Protein AF-A0A419SQT9-F1 (afdb_monomer_lite)

Organism: NCBI:txid66863

Secondary structure (DSSP, 8-state):
-----------HHHHHHHHHHHHHTT--HHHHHHHHHHHHHHHHHHHTT-PPPPHHHHHHHHHHHHHHHHHHHHHHH-TTS-HHHHHHHHHHHHHHHHHHHHHHHHHH-

Structure (mmCIF, N/CA/C/O backbone):
data_AF-A0A419SQT9-F1
#
_entry.id   AF-A0A419SQT9-F1
#
loop_
_atom_site.group_PDB
_atom_site.id
_atom_site.type_symbol
_atom_site.label_atom_id
_atom_site.label_alt_id
_atom_site.label_comp_id
_atom_site.label_asym_id
_atom_site.label_entity_id
_atom_site.label_seq_id
_atom_site.pdbx_PDB_ins_code
_atom_site.Cartn_x
_atom_site.Cartn_y
_atom_site.Cartn_z
_atom_site.occupancy
_atom_site.B_iso_or_equiv
_atom_site.auth_seq_id
_atom_site.auth_comp_id
_atom_site.auth_asym_id
_atom_site.auth_atom_id
_atom_site.pdbx_PDB_model_num
ATOM 1 N N . MET A 1 1 ? 36.590 -1.241 -0.063 1.00 46.09 1 MET A N 1
ATOM 2 C CA . MET A 1 1 ? 35.877 -1.770 -1.248 1.00 46.09 1 MET A CA 1
ATOM 3 C C . MET A 1 1 ? 35.649 -0.619 -2.219 1.00 46.09 1 MET A C 1
ATOM 5 O O . MET A 1 1 ? 35.186 0.423 -1.776 1.00 46.09 1 MET A O 1
ATOM 9 N N . ALA A 1 2 ? 36.029 -0.745 -3.492 1.00 51.97 2 ALA A N 1
ATOM 10 C CA . ALA A 1 2 ? 35.845 0.325 -4.475 1.00 51.97 2 ALA A CA 1
ATOM 11 C C . ALA A 1 2 ? 34.380 0.367 -4.946 1.00 51.97 2 ALA A C 1
ATOM 13 O O . ALA A 1 2 ? 33.885 -0.625 -5.485 1.00 51.97 2 ALA A O 1
ATOM 14 N N . LYS A 1 3 ? 33.681 1.495 -4.749 1.00 62.81 3 LYS A N 1
ATOM 15 C CA . LYS A 1 3 ? 32.345 1.708 -5.329 1.00 62.81 3 LYS A CA 1
ATOM 16 C C . LYS A 1 3 ? 32.487 1.781 -6.857 1.00 62.81 3 LYS A C 1
ATOM 18 O O . LYS A 1 3 ? 33.139 2.685 -7.375 1.00 62.81 3 LYS A O 1
ATOM 23 N N . LYS A 1 4 ? 31.901 0.823 -7.586 1.00 71.12 4 LYS A N 1
ATOM 24 C CA . LYS A 1 4 ? 31.803 0.885 -9.055 1.00 71.12 4 LYS A CA 1
ATOM 25 C C . LYS A 1 4 ? 30.828 2.001 -9.429 1.00 71.12 4 LYS A C 1
ATOM 27 O O . LYS A 1 4 ? 29.683 1.987 -8.988 1.00 71.12 4 LYS A O 1
ATOM 32 N N . ARG A 1 5 ? 31.271 2.956 -10.247 1.00 71.12 5 ARG A N 1
ATOM 33 C CA . ARG A 1 5 ? 30.415 4.033 -10.756 1.00 71.12 5 ARG A CA 1
ATOM 34 C C . ARG A 1 5 ? 29.479 3.456 -11.823 1.00 71.12 5 ARG A C 1
ATOM 36 O O . ARG A 1 5 ? 29.953 3.024 -12.870 1.00 71.12 5 ARG A O 1
ATOM 43 N N . LYS A 1 6 ? 28.176 3.417 -11.542 1.00 70.56 6 LYS A N 1
ATOM 44 C CA . LYS A 1 6 ? 27.125 3.054 -12.504 1.00 70.56 6 LYS A CA 1
ATOM 45 C C . LYS A 1 6 ? 26.413 4.333 -12.964 1.00 70.56 6 LYS A C 1
ATOM 47 O O . LYS A 1 6 ? 26.161 5.213 -12.144 1.00 70.56 6 LYS A O 1
ATOM 52 N N . THR A 1 7 ? 26.104 4.432 -14.254 1.00 76.81 7 THR A N 1
ATOM 53 C CA . THR A 1 7 ? 25.332 5.545 -14.832 1.00 76.81 7 THR A CA 1
ATOM 54 C C . THR A 1 7 ? 23.954 5.028 -15.220 1.00 76.81 7 THR A C 1
ATOM 56 O O . THR A 1 7 ? 23.862 4.010 -15.900 1.00 76.81 7 THR A O 1
ATOM 59 N N . TYR A 1 8 ? 22.902 5.732 -14.805 1.00 74.44 8 TYR A N 1
ATOM 60 C CA . TYR A 1 8 ? 21.514 5.392 -15.111 1.00 74.44 8 TYR A CA 1
ATOM 61 C C . TYR A 1 8 ? 20.856 6.536 -15.875 1.00 74.44 8 TYR A C 1
ATOM 63 O O . TYR A 1 8 ? 21.060 7.703 -15.541 1.00 74.44 8 TYR A O 1
ATOM 71 N N . TYR A 1 9 ? 20.054 6.194 -16.880 1.00 79.69 9 TYR A N 1
ATOM 72 C CA . TYR A 1 9 ? 19.210 7.149 -17.588 1.00 79.69 9 TYR A CA 1
ATOM 73 C C . TYR A 1 9 ? 17.822 7.113 -16.954 1.00 79.69 9 TYR A C 1
ATOM 75 O O . TYR A 1 9 ? 17.136 6.095 -17.010 1.00 79.69 9 TYR A O 1
ATOM 83 N N . LEU A 1 10 ? 17.438 8.212 -16.308 1.00 81.50 10 LEU A N 1
ATOM 84 C CA . LEU A 1 10 ? 16.154 8.366 -15.631 1.00 81.50 10 LEU A CA 1
ATOM 85 C C . LEU A 1 10 ? 15.404 9.550 -16.230 1.00 81.50 10 LEU A C 1
ATOM 87 O O . LEU A 1 10 ? 16.008 10.555 -16.602 1.00 81.50 10 LEU A O 1
ATOM 91 N N . GLU A 1 11 ? 14.079 9.446 -16.276 1.00 87.94 11 GLU A N 1
ATOM 92 C CA . GLU A 1 11 ? 13.232 10.585 -16.613 1.00 87.94 11 GLU A CA 1
ATOM 93 C C . GLU A 1 11 ? 13.369 11.696 -15.563 1.00 87.94 11 GLU A C 1
ATOM 95 O O . GLU A 1 11 ? 13.449 11.432 -14.359 1.00 87.94 11 GLU A O 1
ATOM 100 N N . GLU A 1 12 ? 13.311 12.951 -16.009 1.00 89.06 12 GLU A N 1
ATOM 101 C CA . GLU A 1 12 ? 13.431 14.133 -15.148 1.00 89.06 12 GLU A CA 1
ATOM 102 C C . GLU A 1 12 ? 12.413 14.122 -13.997 1.00 89.06 12 GLU A C 1
ATOM 104 O O . GLU A 1 12 ? 12.760 14.389 -12.847 1.00 89.06 12 GLU A O 1
ATOM 109 N N . LYS A 1 13 ? 11.174 13.689 -14.267 1.00 89.81 13 LYS A N 1
ATOM 110 C CA . LYS A 1 13 ? 10.125 13.559 -13.243 1.00 89.81 13 LYS A CA 1
ATOM 111 C C . LYS A 1 13 ? 10.524 12.605 -12.109 1.00 89.81 13 LYS A C 1
ATOM 113 O O . 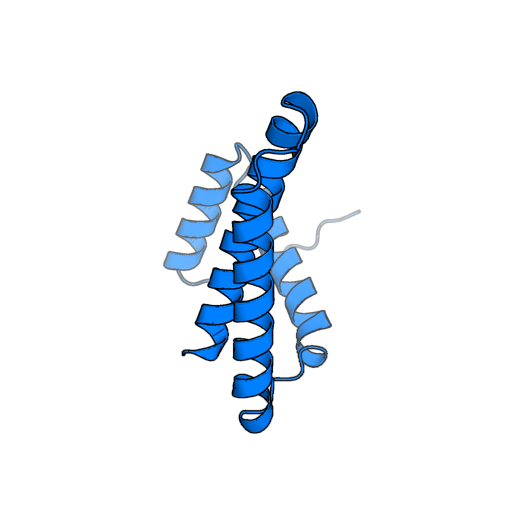LYS A 1 13 ? 10.178 12.837 -10.953 1.00 89.81 13 LYS A O 1
ATOM 118 N N . THR A 1 14 ? 11.251 11.534 -12.425 1.00 85.50 14 THR A N 1
ATOM 119 C CA . THR A 1 14 ? 11.721 10.543 -11.451 1.00 85.50 14 THR A CA 1
ATOM 120 C C . THR A 1 14 ? 12.887 11.103 -10.645 1.00 85.50 14 THR A C 1
ATOM 122 O O . THR A 1 14 ? 12.898 10.972 -9.424 1.00 85.50 14 THR A O 1
ATOM 125 N N . ILE A 1 15 ? 13.815 11.806 -11.301 1.00 89.38 15 ILE A N 1
ATOM 126 C CA . ILE A 1 15 ? 14.929 12.505 -10.643 1.00 89.38 15 ILE A CA 1
ATOM 127 C C . ILE A 1 15 ? 14.397 13.501 -9.605 1.00 89.38 15 ILE A C 1
ATOM 129 O O . ILE A 1 15 ? 14.854 13.499 -8.462 1.00 89.38 15 ILE A O 1
ATOM 133 N N . LEU A 1 16 ? 13.398 14.308 -9.973 1.00 92.50 16 LEU A N 1
ATOM 134 C CA . LEU A 1 16 ? 12.784 15.284 -9.072 1.00 92.50 16 LEU A CA 1
ATOM 135 C C . LEU A 1 16 ? 12.132 14.617 -7.854 1.00 92.50 16 LEU A C 1
ATOM 137 O O . LEU A 1 16 ? 12.337 15.074 -6.733 1.00 92.50 16 LEU A O 1
ATOM 141 N N . LYS A 1 17 ? 11.425 13.494 -8.043 1.00 90.69 17 LYS A N 1
ATOM 142 C CA . LYS A 1 17 ? 10.836 12.725 -6.931 1.00 90.69 17 LYS A CA 1
ATOM 143 C C . LYS A 1 17 ? 11.890 12.200 -5.955 1.00 90.69 17 LYS A C 1
ATOM 145 O O . LYS A 1 17 ? 11.685 12.281 -4.746 1.00 90.69 17 LYS A O 1
ATOM 150 N N . VAL A 1 18 ? 13.011 11.678 -6.460 1.00 90.50 18 VAL A N 1
ATOM 151 C CA . VAL A 1 18 ? 14.101 11.158 -5.613 1.00 90.50 18 VAL A CA 1
ATOM 152 C C . VAL A 1 18 ? 14.784 12.291 -4.839 1.00 90.50 18 VAL A C 1
ATOM 154 O O . VAL A 1 18 ? 15.043 12.140 -3.648 1.00 90.50 18 VAL A O 1
ATOM 157 N N . LYS A 1 19 ? 15.000 13.456 -5.464 1.00 92.62 19 LYS A N 1
ATOM 158 C CA . LYS A 1 19 ? 15.528 14.655 -4.785 1.00 92.62 19 LYS A CA 1
ATOM 159 C C . LYS A 1 19 ? 14.581 15.177 -3.703 1.00 92.62 19 LYS A C 1
ATOM 161 O O . LYS A 1 19 ? 15.012 15.487 -2.595 1.00 92.62 19 LYS A O 1
ATOM 166 N N . ASP A 1 20 ? 13.283 15.226 -3.994 1.00 94.00 20 ASP A N 1
ATOM 167 C CA . ASP A 1 20 ? 12.266 15.614 -3.014 1.00 94.00 20 ASP A CA 1
ATOM 168 C C . ASP A 1 20 ? 12.215 14.642 -1.829 1.00 94.00 20 ASP A C 1
ATOM 170 O O . ASP A 1 20 ? 12.065 15.073 -0.683 1.00 94.00 20 ASP A O 1
ATOM 174 N N . PHE A 1 21 ? 12.361 13.340 -2.088 1.00 90.62 21 PHE A N 1
ATOM 175 C CA . PHE A 1 21 ? 1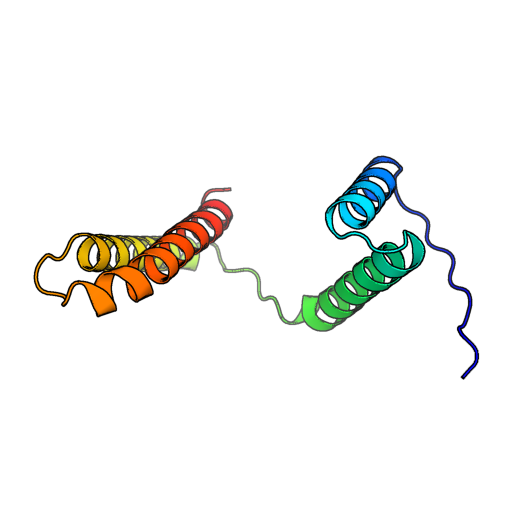2.490 12.326 -1.045 1.00 90.62 21 PHE A CA 1
ATOM 176 C C . PHE A 1 21 ? 13.749 12.543 -0.199 1.00 90.62 21 PHE A C 1
ATOM 178 O O . PHE A 1 21 ? 13.647 12.551 1.028 1.00 90.62 21 PHE A O 1
ATOM 185 N N . ALA A 1 22 ? 14.897 12.799 -0.835 1.00 93.12 22 ALA A N 1
ATOM 186 C CA . ALA A 1 22 ? 16.153 13.086 -0.146 1.00 93.12 22 ALA A CA 1
ATOM 187 C C . ALA A 1 22 ? 16.003 14.273 0.818 1.00 93.12 22 ALA A C 1
ATOM 189 O O . ALA A 1 22 ? 16.345 14.167 1.995 1.00 93.12 22 ALA A O 1
ATOM 190 N N . ARG A 1 23 ? 15.371 15.363 0.352 1.00 93.88 23 ARG A N 1
ATOM 191 C CA . ARG A 1 23 ? 15.066 16.544 1.174 1.00 93.88 23 ARG A CA 1
ATOM 192 C C . ARG A 1 23 ? 14.152 16.210 2.354 1.00 93.88 23 ARG A C 1
ATOM 194 O O . ARG A 1 23 ? 14.431 16.629 3.469 1.00 93.88 23 ARG A O 1
ATOM 201 N N . LYS A 1 24 ? 13.063 15.466 2.127 1.00 93.25 24 LYS A N 1
ATOM 202 C CA . LYS A 1 24 ? 12.101 15.086 3.184 1.00 93.25 24 LYS A CA 1
ATOM 203 C C . LYS A 1 24 ? 12.703 14.170 4.251 1.00 93.25 24 LYS A C 1
ATOM 205 O O . LYS A 1 24 ? 12.169 14.100 5.351 1.00 93.25 24 LYS A O 1
ATOM 210 N N . LYS A 1 25 ? 13.747 13.419 3.901 1.00 90.25 25 LYS A N 1
ATOM 211 C CA . LYS A 1 25 ? 14.408 12.451 4.781 1.00 90.25 25 LYS A CA 1
ATOM 212 C C . LYS A 1 25 ? 15.762 12.928 5.301 1.00 90.25 25 LYS A C 1
ATOM 214 O O . LYS A 1 25 ? 16.451 12.132 5.926 1.00 90.25 25 LYS A O 1
ATOM 219 N N . GLU A 1 26 ? 16.125 14.187 5.039 1.00 93.69 26 GLU A N 1
ATOM 220 C CA . GLU A 1 26 ? 17.394 14.794 5.465 1.00 93.69 26 GLU A CA 1
ATOM 221 C C . GLU A 1 26 ? 18.626 13.949 5.081 1.00 93.69 26 GLU A C 1
ATOM 223 O O . GLU A 1 26 ? 19.600 13.859 5.822 1.00 93.69 26 GLU A O 1
ATOM 228 N N . MET A 1 27 ? 18.585 13.317 3.903 1.00 93.44 27 MET A N 1
ATOM 229 C CA . MET A 1 27 ? 19.663 12.471 3.375 1.00 93.44 27 MET A CA 1
ATOM 230 C C . MET A 1 27 ? 20.279 13.071 2.114 1.00 93.44 27 MET A C 1
ATOM 232 O O . MET A 1 27 ? 19.670 13.912 1.446 1.00 93.44 27 MET A O 1
ATOM 236 N N . SER A 1 28 ? 21.486 12.628 1.753 1.00 94.38 28 SER A N 1
ATOM 237 C CA . SER A 1 28 ? 22.115 13.099 0.520 1.00 94.38 28 SER A CA 1
ATOM 238 C C . SER A 1 28 ? 21.374 12.587 -0.720 1.00 94.38 28 SER A C 1
ATOM 240 O O . SER A 1 28 ? 20.813 11.490 -0.731 1.00 94.38 28 SER A O 1
ATOM 242 N N . GLU A 1 29 ? 21.410 13.364 -1.808 1.00 89.81 29 GLU A N 1
ATOM 243 C CA . GLU A 1 29 ? 20.822 12.930 -3.082 1.00 89.81 29 GLU A CA 1
ATOM 244 C C . GLU A 1 29 ? 21.427 11.594 -3.545 1.00 89.81 29 GLU A C 1
ATOM 246 O O . GLU A 1 29 ? 20.697 10.711 -3.985 1.00 89.81 29 GLU A O 1
ATOM 251 N N . ASN A 1 30 ? 22.743 11.409 -3.386 1.00 89.06 30 ASN A N 1
ATOM 252 C CA . ASN A 1 30 ? 23.419 10.163 -3.750 1.00 89.06 30 ASN A CA 1
ATOM 253 C C . ASN A 1 30 ? 22.907 8.961 -2.947 1.00 89.06 30 ASN A C 1
ATOM 255 O O . ASN A 1 30 ? 22.681 7.909 -3.536 1.00 89.06 30 ASN A O 1
ATOM 259 N N . GLU A 1 31 ? 22.701 9.099 -1.636 1.00 88.94 31 GLU A N 1
ATOM 260 C CA . GLU A 1 31 ? 22.130 8.023 -0.812 1.00 88.94 31 GLU A CA 1
ATOM 261 C C . GLU A 1 31 ? 20.691 7.704 -1.218 1.00 88.94 31 GLU A C 1
ATOM 263 O O . GLU A 1 31 ? 20.324 6.533 -1.310 1.00 88.94 31 GLU A O 1
ATOM 268 N N . ALA A 1 32 ? 19.886 8.723 -1.527 1.00 89.31 32 ALA A N 1
ATOM 269 C CA . ALA A 1 32 ? 18.526 8.525 -2.017 1.00 89.31 32 ALA A CA 1
ATOM 270 C C . ALA A 1 32 ? 18.501 7.790 -3.368 1.00 89.31 32 ALA A C 1
ATOM 272 O O . ALA A 1 32 ? 17.693 6.879 -3.554 1.00 89.31 32 ALA A O 1
ATOM 273 N N . PHE A 1 33 ? 19.405 8.133 -4.293 1.00 90.44 33 PHE A N 1
ATOM 274 C CA . PHE A 1 33 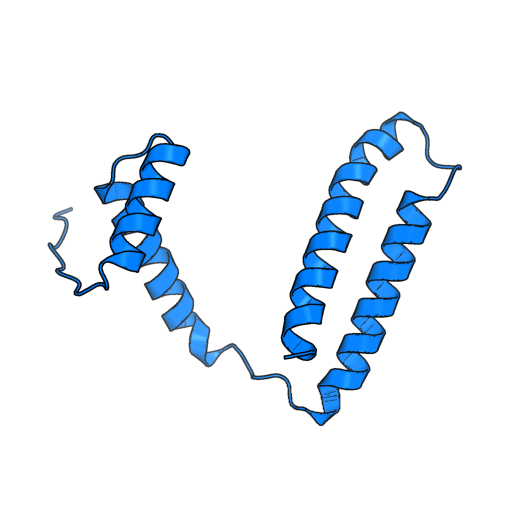? 19.545 7.428 -5.570 1.00 90.44 33 PHE A CA 1
ATOM 275 C C . PHE A 1 33 ? 20.047 5.995 -5.389 1.00 90.44 33 PHE A C 1
ATOM 277 O O . PHE A 1 33 ? 19.470 5.086 -5.982 1.00 90.44 33 PHE A O 1
ATOM 284 N N . GLU A 1 34 ? 21.073 5.767 -4.564 1.00 88.31 34 GLU A N 1
ATOM 285 C CA . GLU A 1 34 ? 21.564 4.415 -4.263 1.00 88.31 34 GLU A CA 1
ATOM 286 C C . GLU A 1 34 ? 20.457 3.550 -3.642 1.00 88.31 34 GLU A C 1
ATOM 288 O O . GLU A 1 34 ? 20.273 2.406 -4.052 1.00 88.31 34 GLU A O 1
ATOM 293 N N . SER A 1 35 ? 19.668 4.113 -2.723 1.00 87.06 35 SER A N 1
ATOM 294 C CA . SER A 1 35 ? 18.519 3.437 -2.115 1.00 87.06 35 SER A CA 1
ATOM 295 C C . SER A 1 35 ? 17.429 3.110 -3.141 1.00 87.06 35 SER A C 1
ATOM 297 O O . SER A 1 35 ? 16.965 1.973 -3.213 1.00 87.06 35 SER A O 1
ATOM 299 N N . ALA A 1 36 ? 17.065 4.066 -4.001 1.00 85.06 36 ALA A N 1
ATOM 300 C CA . ALA A 1 36 ? 16.065 3.854 -5.046 1.00 85.06 36 ALA A CA 1
ATOM 301 C C . ALA A 1 36 ? 16.491 2.770 -6.050 1.00 85.06 36 ALA A C 1
ATOM 303 O O . ALA A 1 36 ? 15.687 1.914 -6.419 1.00 85.06 36 ALA A O 1
ATOM 304 N N . ILE A 1 37 ? 17.764 2.775 -6.457 1.00 85.31 37 ILE A N 1
ATOM 305 C CA . ILE A 1 37 ? 18.342 1.743 -7.325 1.00 85.31 37 ILE A CA 1
ATOM 306 C C . ILE A 1 37 ? 18.307 0.386 -6.629 1.00 85.31 37 ILE A C 1
ATOM 308 O O . ILE A 1 37 ? 17.902 -0.593 -7.242 1.00 85.31 37 ILE A O 1
ATOM 312 N N . HIS A 1 38 ? 18.689 0.324 -5.353 1.00 85.56 38 HIS A N 1
ATOM 313 C CA . HIS A 1 38 ? 18.677 -0.924 -4.599 1.00 85.56 38 HIS A CA 1
ATOM 314 C C . HIS A 1 38 ? 17.270 -1.526 -4.506 1.00 85.56 38 HIS A C 1
ATOM 316 O O . HIS A 1 38 ? 17.096 -2.724 -4.716 1.00 85.56 38 HIS A O 1
ATOM 322 N N . VAL A 1 39 ? 16.259 -0.694 -4.240 1.00 82.81 39 VAL A N 1
ATOM 323 C CA . VAL A 1 39 ? 14.852 -1.118 -4.232 1.00 82.81 39 VAL A CA 1
ATOM 324 C C . VAL A 1 39 ? 14.430 -1.631 -5.607 1.00 82.81 39 VAL A C 1
ATOM 326 O O . VAL A 1 39 ? 13.773 -2.664 -5.683 1.00 82.81 39 VAL A O 1
ATOM 329 N N . TYR A 1 40 ? 14.826 -0.954 -6.687 1.00 80.25 40 TYR A N 1
ATOM 330 C CA . TYR A 1 40 ? 14.528 -1.401 -8.046 1.00 80.25 40 TYR A CA 1
ATOM 331 C C . TYR A 1 40 ? 15.196 -2.741 -8.382 1.00 80.25 40 TYR A C 1
ATOM 333 O O . TYR A 1 40 ? 14.524 -3.634 -8.888 1.00 80.25 40 TYR A O 1
ATOM 341 N N . GLU A 1 41 ? 16.487 -2.903 -8.077 1.00 80.62 41 GLU A N 1
ATOM 342 C CA . GLU A 1 41 ? 17.226 -4.155 -8.299 1.00 80.62 41 GLU A CA 1
ATOM 343 C C . GLU A 1 41 ? 16.567 -5.308 -7.521 1.00 80.62 41 GLU A C 1
ATOM 345 O O . GLU A 1 41 ? 16.264 -6.343 -8.109 1.00 80.62 41 GLU A O 1
ATOM 350 N N . LYS A 1 42 ? 16.226 -5.093 -6.242 1.00 80.06 42 LYS A N 1
ATOM 351 C CA . LYS A 1 42 ? 15.496 -6.077 -5.425 1.00 80.06 42 LYS A CA 1
ATOM 352 C C . LYS A 1 42 ? 14.115 -6.409 -5.977 1.00 80.06 42 LYS A C 1
ATOM 354 O O . LYS A 1 42 ? 13.725 -7.571 -5.996 1.00 80.06 42 LYS A O 1
ATOM 359 N N . PHE A 1 43 ? 13.360 -5.398 -6.402 1.00 76.25 43 PHE A N 1
ATOM 360 C CA . PHE A 1 43 ? 12.050 -5.614 -7.003 1.00 76.25 43 PHE A CA 1
ATOM 361 C C . PHE A 1 43 ? 12.168 -6.418 -8.297 1.00 76.25 43 PHE A C 1
ATOM 363 O O . PHE A 1 43 ? 11.364 -7.309 -8.523 1.00 76.25 43 PHE A O 1
ATOM 370 N N . HIS A 1 44 ? 13.174 -6.134 -9.125 1.00 76.75 44 HIS A N 1
ATOM 371 C CA . HIS A 1 44 ? 13.403 -6.841 -10.379 1.00 76.75 44 HIS A CA 1
ATOM 372 C C . HIS A 1 44 ? 13.804 -8.306 -10.163 1.00 76.75 44 HIS A C 1
ATOM 374 O O . HIS A 1 44 ? 13.281 -9.175 -10.848 1.00 76.75 44 HIS A O 1
ATOM 380 N N . GLU A 1 45 ? 14.666 -8.592 -9.183 1.00 77.81 45 GLU A N 1
ATOM 381 C CA . GLU A 1 45 ? 15.038 -9.967 -8.803 1.00 77.81 45 GLU A CA 1
ATOM 382 C C . GLU A 1 45 ? 13.833 -10.796 -8.334 1.00 77.81 45 GLU A C 1
ATOM 384 O O . GLU A 1 45 ? 13.760 -12.001 -8.565 1.00 77.81 45 GLU A O 1
ATOM 389 N N . GLU A 1 46 ? 12.875 -10.143 -7.681 1.00 73.94 46 GLU A N 1
ATOM 390 C CA . GLU A 1 46 ? 11.669 -10.774 -7.151 1.00 73.94 46 GLU A CA 1
ATOM 391 C C . GLU A 1 46 ? 10.471 -10.657 -8.115 1.00 73.94 46 GLU A C 1
ATOM 393 O O . GLU A 1 46 ? 9.432 -11.267 -7.870 1.00 73.94 46 GLU A O 1
ATOM 398 N N . ALA A 1 47 ? 10.608 -9.920 -9.227 1.00 69.00 47 ALA A N 1
ATOM 399 C CA . ALA A 1 47 ? 9.533 -9.611 -10.174 1.00 69.00 47 ALA A CA 1
ATOM 400 C C . ALA A 1 47 ? 8.888 -10.887 -10.736 1.00 69.00 47 ALA A C 1
ATOM 402 O O . ALA A 1 47 ? 7.664 -10.999 -10.800 1.00 69.00 47 ALA A O 1
ATOM 403 N N . ASP A 1 48 ? 9.719 -11.879 -11.056 1.00 65.69 48 ASP A N 1
ATOM 404 C CA . ASP A 1 48 ? 9.293 -13.169 -11.606 1.00 65.69 48 ASP A CA 1
ATOM 405 C C . ASP A 1 48 ? 8.516 -14.031 -10.594 1.00 65.69 48 ASP A C 1
ATOM 407 O O . ASP A 1 48 ? 7.862 -15.002 -10.975 1.00 65.69 48 ASP A O 1
ATOM 411 N N . ARG A 1 49 ? 8.557 -13.688 -9.296 1.00 70.38 49 ARG A N 1
ATOM 412 C CA . ARG A 1 49 ? 7.772 -14.366 -8.252 1.00 70.38 49 ARG A CA 1
ATOM 413 C C . ARG A 1 49 ? 6.367 -13.795 -8.095 1.00 70.38 49 ARG A C 1
ATOM 415 O O . ARG A 1 49 ? 5.525 -14.441 -7.469 1.00 70.38 49 ARG A O 1
ATOM 422 N N . PHE A 1 50 ? 6.085 -12.615 -8.647 1.00 68.12 50 PHE A N 1
ATOM 423 C CA . PHE A 1 50 ? 4.741 -12.050 -8.613 1.00 68.12 50 PHE A CA 1
ATOM 424 C C . PHE A 1 50 ? 3.879 -12.716 -9.685 1.00 68.12 50 PHE A C 1
ATOM 426 O O . PHE A 1 50 ? 3.906 -12.365 -10.863 1.00 68.12 50 PHE A O 1
ATOM 433 N N . ILE A 1 51 ? 3.079 -13.691 -9.262 1.00 68.31 51 ILE A N 1
ATOM 434 C CA . ILE A 1 51 ? 2.062 -14.297 -10.118 1.00 68.31 51 ILE A CA 1
ATOM 435 C C . ILE A 1 51 ? 0.892 -13.317 -10.201 1.00 68.31 51 ILE A C 1
ATOM 437 O O . ILE A 1 51 ? 0.258 -13.007 -9.190 1.00 68.31 51 ILE A O 1
ATOM 441 N N . ALA A 1 52 ? 0.606 -12.820 -11.406 1.00 72.06 52 ALA A N 1
ATOM 442 C CA . ALA A 1 52 ? -0.570 -11.995 -11.639 1.00 72.06 52 ALA A CA 1
ATOM 443 C C . ALA A 1 52 ? -1.824 -12.764 -11.208 1.00 72.06 52 ALA A C 1
ATOM 445 O O . ALA A 1 52 ? -2.044 -13.892 -11.647 1.00 72.06 52 ALA A O 1
ATOM 446 N N . VAL A 1 53 ? -2.649 -12.150 -10.360 1.00 73.12 53 VAL A N 1
ATOM 447 C CA . VAL A 1 53 ? -3.897 -12.758 -9.895 1.00 73.12 53 VAL A CA 1
ATOM 448 C C . VAL A 1 53 ? -4.846 -12.936 -11.090 1.00 73.12 53 VAL A C 1
ATOM 450 O O . VAL A 1 53 ? -5.252 -11.930 -11.693 1.00 73.12 53 VAL A O 1
ATOM 453 N N . PRO A 1 54 ? -5.229 -14.182 -11.439 1.00 81.00 54 PRO A N 1
ATOM 454 C CA . PRO A 1 54 ? -6.189 -14.442 -12.506 1.00 81.00 54 PRO A CA 1
ATOM 455 C C . PRO A 1 54 ? -7.520 -13.731 -12.254 1.00 81.00 54 PRO A C 1
ATOM 457 O O . PRO A 1 54 ? -7.970 -13.618 -11.111 1.00 81.00 54 PRO A O 1
ATOM 460 N N . LYS A 1 55 ? -8.180 -13.266 -13.325 1.00 80.06 55 LYS A N 1
ATOM 461 C CA . LYS A 1 55 ? -9.443 -12.512 -13.221 1.00 80.06 55 LYS A CA 1
ATOM 462 C C . LYS A 1 55 ? -10.529 -13.284 -12.466 1.00 80.06 55 LYS A C 1
ATOM 464 O O . LYS A 1 55 ? -11.243 -12.674 -11.680 1.00 80.06 55 LYS A O 1
ATOM 469 N N . GLU A 1 56 ? -10.606 -14.604 -12.641 1.00 83.81 56 GLU A N 1
ATOM 470 C CA . GLU A 1 56 ? -11.565 -15.471 -11.935 1.00 83.81 56 GLU A CA 1
ATOM 471 C C . GLU A 1 56 ? -11.410 -15.481 -10.405 1.00 83.81 56 GLU A C 1
ATOM 473 O O . GLU A 1 56 ? -12.378 -15.725 -9.692 1.00 83.81 56 GLU A O 1
ATOM 478 N N . HIS A 1 57 ? -10.217 -15.179 -9.885 1.00 85.06 57 HIS A N 1
ATOM 479 C CA . HIS A 1 57 ? -9.958 -15.130 -8.447 1.00 85.06 57 HIS A CA 1
ATOM 480 C C . HIS A 1 57 ? -10.126 -13.728 -7.859 1.00 85.06 57 HIS A C 1
ATOM 482 O O . HIS A 1 57 ? -10.201 -13.595 -6.637 1.00 85.06 57 HIS A O 1
ATOM 488 N N . ARG A 1 58 ? -10.220 -12.684 -8.698 1.00 84.50 58 ARG A N 1
ATOM 489 C CA . ARG A 1 58 ? -10.344 -11.295 -8.231 1.00 84.50 58 ARG A CA 1
ATOM 490 C C . ARG A 1 58 ? -11.600 -11.091 -7.392 1.00 84.50 58 ARG A C 1
ATOM 492 O O . ARG A 1 58 ? -11.493 -10.523 -6.319 1.00 84.50 58 ARG A O 1
ATOM 499 N N . THR A 1 59 ? -12.752 -11.616 -7.815 1.00 86.31 59 THR A N 1
ATOM 500 C CA . THR A 1 59 ? -14.011 -11.484 -7.058 1.00 86.31 59 THR A CA 1
ATOM 501 C C . THR A 1 59 ? -13.894 -12.066 -5.650 1.00 86.31 59 THR A C 1
ATOM 503 O O . THR A 1 59 ? -14.193 -11.380 -4.678 1.00 86.31 59 THR A O 1
ATOM 506 N N . VAL A 1 60 ? -13.375 -13.292 -5.530 1.00 88.00 60 VAL A N 1
ATOM 507 C CA . VAL A 1 60 ? -13.195 -13.970 -4.234 1.00 88.00 60 VAL A CA 1
ATOM 508 C C . VAL A 1 60 ? -12.207 -13.210 -3.343 1.00 88.00 60 VAL A C 1
ATOM 510 O O . VAL A 1 60 ? -12.413 -13.086 -2.137 1.00 88.00 60 VAL A O 1
ATOM 513 N N . LEU A 1 61 ? -11.137 -12.669 -3.927 1.00 87.69 61 LEU A N 1
ATOM 514 C CA . LEU A 1 61 ? -10.158 -11.867 -3.195 1.00 87.69 61 LEU A CA 1
ATOM 515 C C . LEU A 1 61 ? -10.736 -10.524 -2.741 1.00 87.69 61 LEU A C 1
ATOM 517 O O . LEU A 1 61 ? -10.496 -10.130 -1.603 1.00 87.69 61 LEU A O 1
ATOM 521 N N . THR A 1 62 ? -11.529 -9.851 -3.575 1.00 89.00 62 THR A N 1
ATOM 522 C CA . THR A 1 62 ? -12.221 -8.611 -3.205 1.00 89.00 62 THR A CA 1
ATOM 523 C C . THR A 1 62 ? -13.196 -8.844 -2.053 1.00 89.00 62 THR A C 1
ATOM 525 O O . THR A 1 62 ? -13.180 -8.086 -1.086 1.00 89.00 62 THR A O 1
ATOM 528 N N . GLU A 1 63 ? -13.976 -9.926 -2.088 1.00 90.19 63 GLU A N 1
ATOM 529 C CA . GLU A 1 63 ? -14.868 -10.302 -0.983 1.00 90.19 63 GLU A CA 1
ATOM 530 C C . GLU A 1 63 ? -14.092 -10.585 0.314 1.00 90.19 63 GLU A C 1
ATOM 532 O O . GLU A 1 63 ? -14.479 -10.127 1.393 1.00 90.19 63 GLU A O 1
ATOM 537 N N . ALA A 1 64 ? -12.957 -11.285 0.224 1.00 91.31 64 ALA A N 1
ATOM 538 C CA . ALA A 1 64 ? -12.090 -11.530 1.374 1.00 91.31 64 ALA A CA 1
ATOM 539 C C . ALA A 1 64 ? -11.503 -10.226 1.947 1.00 91.31 64 ALA A C 1
ATOM 541 O O . ALA A 1 64 ? -11.455 -10.052 3.169 1.00 91.31 64 ALA A O 1
ATOM 542 N N . LEU A 1 65 ? -11.084 -9.294 1.084 1.00 92.88 65 LEU A N 1
ATOM 543 C CA . LEU A 1 65 ? -10.615 -7.964 1.483 1.00 92.88 65 LEU A CA 1
ATOM 544 C C . LEU A 1 65 ? -11.722 -7.177 2.189 1.00 92.88 65 LEU A C 1
ATOM 546 O O . LEU A 1 65 ? -11.478 -6.628 3.264 1.00 92.88 65 LEU A O 1
ATOM 550 N N . ASP A 1 66 ? -12.938 -7.180 1.644 1.00 92.19 66 ASP A N 1
ATOM 551 C CA . ASP A 1 66 ? -14.093 -6.510 2.245 1.00 92.19 66 ASP A CA 1
ATOM 552 C C . ASP A 1 66 ? -14.424 -7.068 3.625 1.00 92.19 66 ASP A C 1
ATOM 554 O O . ASP A 1 66 ? -14.635 -6.307 4.575 1.00 92.19 66 ASP A O 1
ATOM 558 N N . HIS A 1 67 ? -14.376 -8.390 3.777 1.00 94.19 67 HIS A N 1
ATOM 559 C CA . HIS A 1 67 ? -14.568 -9.028 5.070 1.00 94.19 67 HIS A CA 1
ATOM 560 C C . HIS A 1 67 ? -13.477 -8.631 6.080 1.00 94.19 67 HIS A C 1
ATOM 562 O O . HIS A 1 67 ? -13.782 -8.299 7.227 1.00 94.19 67 HIS A O 1
ATOM 568 N N . MET A 1 68 ? -12.204 -8.590 5.669 1.00 91.69 68 MET A N 1
ATOM 569 C CA . MET A 1 68 ? -11.101 -8.164 6.542 1.00 91.69 68 MET A CA 1
ATOM 570 C C . MET A 1 68 ? -11.192 -6.685 6.940 1.00 91.69 68 MET A C 1
ATOM 572 O O . MET A 1 68 ? -10.891 -6.338 8.088 1.00 91.69 68 MET A O 1
ATOM 576 N N . ILE A 1 69 ? -11.616 -5.813 6.020 1.00 91.81 69 ILE A N 1
ATOM 577 C CA . ILE A 1 69 ? -11.876 -4.395 6.301 1.00 91.81 69 ILE A CA 1
ATOM 578 C C . ILE A 1 69 ? -13.019 -4.275 7.308 1.00 91.81 69 ILE A C 1
ATOM 580 O O . ILE A 1 69 ? -12.880 -3.567 8.305 1.00 91.81 69 ILE A O 1
ATOM 584 N N . TYR A 1 70 ? -14.126 -4.985 7.080 1.00 93.31 70 TYR A N 1
ATOM 585 C CA . TYR A 1 70 ? -15.279 -4.988 7.975 1.00 93.31 70 TYR A CA 1
ATOM 586 C C . TYR A 1 70 ? -14.897 -5.433 9.391 1.00 93.31 70 TYR A C 1
ATOM 588 O O . TYR A 1 70 ? -15.158 -4.707 10.347 1.00 93.31 70 TYR A O 1
ATOM 596 N N . GLN A 1 71 ? -14.197 -6.562 9.532 1.00 90.81 71 GLN A N 1
ATOM 597 C CA . GLN A 1 71 ? -13.722 -7.045 10.832 1.00 90.81 71 GLN A CA 1
ATOM 598 C C . GLN A 1 71 ? -12.822 -6.027 11.539 1.00 90.81 71 GLN A C 1
ATOM 600 O O . GLN A 1 71 ? -12.954 -5.813 12.742 1.00 90.81 71 GLN A O 1
ATOM 605 N N . SER A 1 72 ? -11.925 -5.377 10.793 1.00 90.00 72 SER A N 1
ATOM 606 C CA . SER A 1 72 ? -11.020 -4.369 11.353 1.00 90.00 72 SER A CA 1
ATOM 607 C C . SER A 1 72 ? -11.779 -3.130 11.842 1.00 90.00 72 SER A C 1
ATOM 609 O O . SER A 1 72 ? -11.461 -2.614 12.909 1.00 90.00 72 SER A O 1
ATOM 611 N N . LYS A 1 73 ? -12.816 -2.690 11.114 1.00 89.50 73 LYS A N 1
ATOM 612 C CA . LYS A 1 73 ? -13.703 -1.596 11.545 1.00 89.50 73 LYS A CA 1
ATOM 613 C C . LYS A 1 73 ? -14.509 -1.972 12.784 1.00 89.50 73 LYS A C 1
ATOM 615 O O . LYS A 1 73 ? -14.555 -1.198 13.729 1.00 89.50 73 LYS A O 1
ATOM 620 N N . GLN A 1 74 ? -15.076 -3.179 12.822 1.00 88.44 74 GLN A N 1
ATOM 621 C CA . GLN A 1 74 ? -15.819 -3.656 13.991 1.00 88.44 74 GLN A CA 1
ATOM 622 C C . GLN A 1 74 ? -14.938 -3.709 15.243 1.00 88.44 74 GLN A C 1
ATOM 624 O O . GLN A 1 74 ? -15.378 -3.278 16.304 1.00 88.44 74 GLN A O 1
ATOM 629 N N . LEU A 1 75 ? -13.688 -4.171 15.112 1.00 84.38 75 LEU A N 1
ATOM 630 C CA . LEU A 1 75 ? -12.690 -4.157 16.189 1.00 84.38 75 LEU A CA 1
ATOM 631 C C . LEU A 1 75 ? -12.339 -2.737 16.647 1.00 84.38 75 LEU A C 1
ATOM 633 O O . LEU A 1 75 ? -12.192 -2.492 17.839 1.00 84.38 75 LEU A O 1
ATOM 637 N N . PHE A 1 76 ? -12.230 -1.799 15.708 1.00 79.50 76 PHE A N 1
ATOM 638 C CA . PHE A 1 76 ? -11.962 -0.392 16.004 1.00 79.50 76 PHE A CA 1
ATOM 639 C C . PHE A 1 76 ? -13.125 0.267 16.765 1.00 79.50 76 PHE A C 1
ATOM 641 O O . PHE A 1 76 ? -12.926 1.046 17.695 1.00 79.50 76 PHE A O 1
ATOM 648 N N . GLU A 1 77 ? -14.355 -0.077 16.388 1.00 80.56 77 GLU A N 1
ATOM 649 C CA . GLU A 1 77 ? -15.587 0.444 16.982 1.00 80.56 77 GLU A CA 1
ATOM 650 C C . GLU A 1 77 ? -15.947 -0.234 18.314 1.00 80.56 77 GLU A C 1
ATOM 652 O O . GLU A 1 77 ? -16.800 0.276 19.046 1.00 80.56 77 GLU A O 1
ATOM 657 N N . THR A 1 78 ? -15.322 -1.366 18.670 1.00 76.19 78 THR A N 1
ATOM 658 C CA . THR A 1 78 ? -15.757 -2.126 19.847 1.00 76.19 78 THR A CA 1
ATOM 659 C C . THR A 1 78 ? -15.366 -1.450 21.160 1.00 76.19 78 THR A C 1
ATOM 661 O O . THR A 1 78 ? -14.228 -1.050 21.395 1.00 76.19 78 THR A O 1
ATOM 664 N N . SER A 1 79 ? -16.347 -1.340 22.056 1.00 59.12 79 SER A N 1
ATOM 665 C CA . SER A 1 79 ? -16.282 -0.533 23.278 1.00 59.12 79 SER A CA 1
ATOM 666 C C . SER A 1 79 ? -15.757 -1.261 24.522 1.00 59.12 79 SER A C 1
ATOM 668 O O . SER A 1 79 ? -15.733 -0.659 25.590 1.00 59.12 79 SER A O 1
ATOM 670 N N . TRP A 1 80 ? -15.395 -2.547 24.432 1.00 67.88 80 TRP A N 1
ATOM 671 C CA . TRP A 1 80 ? -15.004 -3.366 25.594 1.00 67.88 80 TRP A CA 1
ATOM 672 C C . TRP A 1 80 ? -13.490 -3.457 25.827 1.00 67.88 80 TRP A C 1
ATOM 674 O O . TRP A 1 80 ? -13.075 -4.014 26.841 1.00 67.88 80 TRP A O 1
ATOM 684 N N . LEU A 1 81 ? -12.665 -2.918 24.922 1.00 71.31 81 LEU A N 1
ATOM 685 C CA . LEU A 1 81 ? -11.216 -2.885 25.113 1.00 71.31 81 LEU A CA 1
ATOM 686 C C . LEU A 1 81 ? -10.843 -1.877 26.215 1.00 71.31 81 LEU A C 1
ATOM 688 O O . LEU A 1 81 ? -11.339 -0.743 26.189 1.00 71.31 81 LEU A O 1
ATOM 692 N N . PRO A 1 82 ? -9.953 -2.244 27.155 1.00 83.56 82 PRO A N 1
ATOM 693 C CA . PRO A 1 82 ? -9.348 -1.293 28.078 1.00 83.56 82 PRO A CA 1
ATOM 694 C C . PRO A 1 82 ? -8.746 -0.101 27.322 1.00 83.56 82 PRO A C 1
ATOM 696 O O . PRO A 1 82 ? -8.196 -0.253 26.230 1.00 83.56 82 PRO A O 1
ATOM 699 N N . GLN A 1 83 ? -8.830 1.100 27.898 1.00 79.12 83 GLN A N 1
ATOM 700 C CA . GLN A 1 83 ? -8.432 2.341 27.219 1.00 79.12 83 GLN A CA 1
ATOM 701 C C . GLN A 1 83 ? -6.959 2.342 26.763 1.00 79.12 83 GLN A C 1
ATOM 703 O O . GLN A 1 83 ? -6.635 2.916 25.727 1.00 79.12 83 GLN A O 1
ATOM 708 N N . GLU A 1 84 ? -6.089 1.656 27.501 1.00 81.81 84 GLU A N 1
ATOM 709 C CA . GLU A 1 84 ? -4.667 1.477 27.185 1.00 81.81 84 GLU A CA 1
ATOM 710 C C . GLU A 1 84 ? -4.459 0.598 25.940 1.00 81.81 84 GLU A C 1
ATOM 712 O O . GLU A 1 84 ? -3.704 0.957 25.039 1.00 81.81 84 GLU A O 1
ATOM 717 N N . GLU A 1 85 ? -5.188 -0.516 25.834 1.00 79.06 85 GLU A N 1
ATOM 718 C CA . GLU A 1 85 ? -5.148 -1.398 24.660 1.00 79.06 85 GLU A CA 1
ATOM 719 C C . GLU A 1 85 ? -5.740 -0.711 23.429 1.00 79.06 85 GLU A C 1
ATOM 721 O O . GLU A 1 85 ? -5.218 -0.844 22.321 1.00 79.06 85 GLU A O 1
ATOM 726 N N . LYS A 1 86 ? -6.790 0.092 23.628 1.00 77.12 86 LYS A N 1
ATOM 727 C CA . LYS A 1 86 ? -7.419 0.873 22.563 1.00 77.12 86 LYS A CA 1
ATOM 728 C C . LYS A 1 86 ? -6.443 1.873 21.933 1.00 77.12 86 LYS A C 1
ATOM 730 O O . LYS A 1 86 ? -6.344 1.919 20.712 1.00 77.12 86 LYS A O 1
ATOM 735 N N . GLN A 1 87 ? -5.656 2.596 22.734 1.00 80.94 87 GLN A N 1
ATOM 736 C CA . GLN A 1 87 ? -4.650 3.545 22.224 1.00 80.94 87 GLN A CA 1
ATOM 737 C C . GLN A 1 87 ? -3.545 2.876 21.391 1.00 80.94 87 GLN A C 1
ATOM 739 O O . GLN A 1 87 ? -2.999 3.497 20.480 1.00 80.94 87 GLN A O 1
ATOM 744 N N . ILE A 1 88 ? -3.219 1.613 21.680 1.00 83.38 88 ILE A N 1
ATOM 745 C CA . ILE A 1 88 ? -2.223 0.839 20.925 1.00 83.38 88 ILE A CA 1
ATOM 746 C C . ILE A 1 88 ? -2.837 0.273 19.637 1.00 83.38 88 ILE A C 1
ATOM 748 O O . ILE A 1 88 ? -2.199 0.278 18.583 1.00 83.38 88 ILE A O 1
ATOM 752 N N . LEU A 1 89 ? -4.076 -0.219 19.711 1.00 83.06 89 LEU A N 1
ATOM 753 C CA . LEU A 1 89 ? -4.742 -0.907 18.606 1.00 83.06 89 LEU A CA 1
ATOM 754 C C . LEU A 1 89 ? -5.325 0.043 17.559 1.00 83.06 89 LEU A C 1
ATOM 756 O O . LEU A 1 89 ? -5.309 -0.303 16.380 1.00 83.06 89 LEU A O 1
ATOM 760 N N . GLU A 1 90 ? -5.797 1.231 17.941 1.00 83.25 90 GLU A N 1
ATOM 761 C CA . GLU A 1 90 ? -6.354 2.222 17.010 1.00 83.25 90 GLU A CA 1
ATOM 762 C C . GLU A 1 90 ? -5.429 2.542 15.818 1.00 83.25 90 GLU A C 1
ATOM 764 O O . GLU A 1 90 ? -5.876 2.386 14.677 1.00 83.25 90 GLU A O 1
ATOM 769 N N . PRO A 1 91 ? -4.145 2.916 16.005 1.00 86.69 91 PRO A N 1
ATOM 770 C CA . PRO A 1 91 ? -3.254 3.196 14.878 1.00 86.69 91 PRO A CA 1
ATOM 771 C C . PRO A 1 91 ? -2.941 1.945 14.047 1.00 86.69 91 PRO A C 1
ATOM 773 O O . PRO A 1 91 ? -2.799 2.033 12.828 1.00 86.69 91 PRO A O 1
ATOM 776 N N . VAL A 1 92 ? -2.877 0.765 14.672 1.00 87.44 92 VAL A N 1
ATOM 777 C CA . VAL A 1 92 ? -2.619 -0.503 13.970 1.00 87.44 92 VAL A CA 1
ATOM 778 C C . VAL A 1 92 ? -3.804 -0.890 13.084 1.00 87.44 92 VAL A C 1
ATOM 780 O O . VAL A 1 92 ? -3.619 -1.241 11.918 1.00 87.44 92 VAL A O 1
ATOM 783 N N . LEU A 1 93 ? -5.023 -0.799 13.615 1.00 88.19 93 LEU A N 1
ATOM 784 C CA . LEU A 1 93 ? -6.255 -1.091 12.886 1.00 88.19 93 LEU A CA 1
ATOM 785 C C . LEU A 1 93 ? -6.507 -0.057 11.787 1.00 88.19 93 LEU A C 1
ATOM 787 O O . LEU A 1 93 ? -6.876 -0.447 10.681 1.00 88.19 93 LEU A O 1
ATOM 791 N N . SER A 1 94 ? -6.242 1.227 12.048 1.00 88.31 94 SER A N 1
ATOM 792 C CA . SER A 1 94 ? -6.333 2.288 11.037 1.00 88.31 94 SER A CA 1
ATOM 793 C C . SER A 1 94 ? -5.386 2.025 9.864 1.00 88.31 94 SER A C 1
ATOM 795 O O . SER A 1 94 ? -5.840 1.957 8.722 1.00 88.31 94 SER A O 1
ATOM 797 N N . ASN A 1 95 ? -4.100 1.774 10.137 1.00 88.81 95 ASN A N 1
ATOM 798 C CA . ASN A 1 95 ? -3.114 1.454 9.098 1.00 88.81 95 ASN A CA 1
ATOM 799 C C . ASN A 1 95 ? -3.487 0.182 8.327 1.00 88.81 95 ASN A C 1
ATOM 801 O O . ASN A 1 95 ? -3.332 0.116 7.109 1.00 88.81 95 ASN A O 1
ATOM 805 N N . ARG A 1 96 ? -4.007 -0.838 9.021 1.00 88.81 96 ARG A N 1
ATOM 806 C CA . ARG A 1 96 ? -4.482 -2.067 8.378 1.00 88.81 96 ARG A CA 1
ATOM 807 C C . ARG A 1 96 ? -5.643 -1.785 7.426 1.00 88.81 96 ARG A C 1
ATOM 809 O O . ARG A 1 96 ? -5.640 -2.301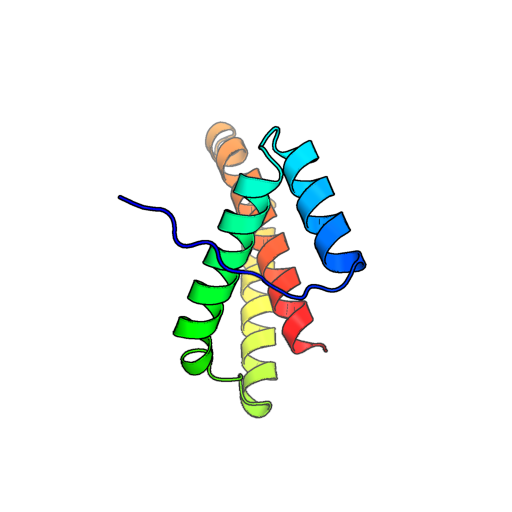 6.314 1.00 88.81 96 ARG A O 1
ATOM 816 N N . ILE A 1 97 ? -6.633 -0.998 7.846 1.00 90.75 97 ILE A N 1
ATOM 817 C CA . ILE A 1 97 ? -7.783 -0.638 7.005 1.00 90.75 97 ILE A CA 1
ATOM 818 C C . ILE A 1 97 ? -7.318 0.156 5.782 1.00 90.75 97 ILE A C 1
ATOM 820 O O . ILE A 1 97 ? -7.775 -0.124 4.675 1.00 90.75 97 ILE A O 1
ATOM 824 N N . GLU A 1 98 ? -6.418 1.122 5.958 1.00 91.88 98 GLU A N 1
ATOM 825 C CA . GLU A 1 98 ? -5.850 1.903 4.856 1.00 91.88 98 GLU A CA 1
ATOM 826 C C . GLU A 1 98 ? -5.154 0.994 3.836 1.00 91.88 98 GLU A C 1
ATOM 828 O O . GLU A 1 98 ? -5.544 0.984 2.668 1.00 91.88 98 GLU A O 1
ATOM 833 N N . LEU A 1 99 ? -4.241 0.133 4.295 1.00 90.88 99 LEU A N 1
ATOM 834 C CA . LEU A 1 99 ? -3.520 -0.811 3.441 1.00 90.88 99 LEU A CA 1
ATOM 835 C C . LEU A 1 99 ? -4.465 -1.762 2.691 1.00 90.88 99 LEU A C 1
ATOM 837 O O . LEU A 1 99 ? -4.294 -2.004 1.499 1.00 90.88 99 LEU A O 1
ATOM 841 N N . LEU A 1 100 ? -5.484 -2.303 3.366 1.00 92.12 100 LEU A N 1
ATOM 842 C CA . LEU A 1 100 ? -6.457 -3.195 2.729 1.00 92.12 100 LEU A CA 1
ATOM 843 C C . LEU A 1 100 ? -7.275 -2.473 1.647 1.00 92.12 100 LEU A C 1
ATOM 845 O O . LEU A 1 100 ? -7.564 -3.068 0.610 1.00 92.12 100 LEU A O 1
ATOM 849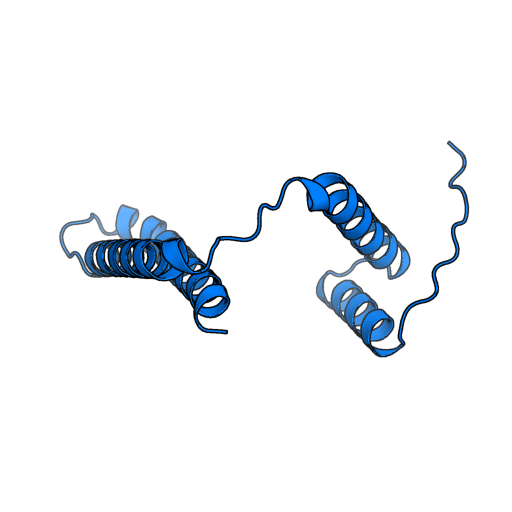 N N . ASN A 1 101 ? -7.615 -1.195 1.849 1.00 91.25 101 ASN A N 1
ATOM 850 C CA . ASN A 1 101 ? -8.277 -0.388 0.822 1.00 91.25 101 ASN A CA 1
ATOM 851 C C . ASN A 1 101 ? -7.346 -0.071 -0.355 1.00 91.25 101 ASN A C 1
ATOM 853 O O . ASN A 1 101 ? -7.801 -0.055 -1.496 1.00 91.25 101 ASN A O 1
ATOM 857 N N . GLU A 1 102 ? -6.059 0.180 -0.107 1.00 89.69 102 GLU A N 1
ATOM 858 C CA . GLU A 1 102 ? -5.070 0.355 -1.177 1.00 89.69 102 GLU A CA 1
ATOM 859 C C . GLU A 1 102 ? -4.924 -0.912 -2.017 1.00 89.69 102 GLU A C 1
ATOM 861 O O . GLU A 1 102 ? -4.971 -0.837 -3.242 1.00 89.69 102 GLU A O 1
ATOM 866 N N . ILE A 1 103 ? -4.838 -2.079 -1.372 1.00 86.50 103 ILE A N 1
ATOM 867 C CA . ILE A 1 103 ? -4.797 -3.373 -2.060 1.00 86.50 103 ILE A CA 1
ATOM 868 C C . ILE A 1 103 ? -6.076 -3.588 -2.874 1.00 86.50 103 ILE A C 1
ATOM 870 O O . ILE A 1 103 ? -5.998 -4.009 -4.024 1.00 86.50 103 ILE A O 1
ATOM 874 N N . LYS A 1 104 ? -7.249 -3.269 -2.312 1.00 85.62 104 LYS A N 1
ATOM 875 C CA . LYS A 1 104 ? -8.531 -3.411 -3.013 1.00 85.62 104 LYS A CA 1
ATOM 876 C C . LYS A 1 104 ? -8.578 -2.594 -4.310 1.00 85.62 104 LYS A C 1
ATOM 878 O O . LYS A 1 104 ? -9.002 -3.124 -5.331 1.00 85.62 104 LYS A O 1
ATOM 883 N N . LYS A 1 105 ? -8.064 -1.358 -4.306 1.00 87.19 105 LYS A N 1
ATOM 884 C CA . LYS A 1 105 ? -7.999 -0.509 -5.513 1.00 87.19 105 LYS A CA 1
ATOM 885 C C . LYS A 1 105 ? -7.223 -1.161 -6.663 1.00 87.19 105 LYS A C 1
ATOM 887 O O . LYS A 1 105 ? -7.582 -0.956 -7.811 1.00 87.19 105 LYS A O 1
ATOM 892 N N . LEU A 1 106 ? -6.215 -1.989 -6.368 1.00 82.44 106 LEU A N 1
ATOM 893 C CA . LEU A 1 106 ? -5.439 -2.705 -7.392 1.00 82.44 106 LEU A CA 1
ATOM 894 C C . LEU A 1 106 ? -6.253 -3.771 -8.147 1.00 82.44 106 LEU A C 1
ATOM 896 O O . LEU A 1 106 ? -5.790 -4.271 -9.171 1.00 82.44 106 LEU A O 1
ATOM 900 N N . PHE A 1 107 ? -7.420 -4.165 -7.627 1.00 76.88 107 PHE A N 1
ATOM 901 C CA . PHE A 1 107 ? -8.310 -5.138 -8.262 1.00 76.88 107 PHE A CA 1
ATOM 902 C C . PHE A 1 107 ? -9.477 -4.498 -9.020 1.00 76.88 107 PHE A C 1
ATOM 904 O O . PHE A 1 107 ? -10.023 -5.160 -9.909 1.00 76.88 107 PHE A O 1
ATOM 911 N N . ASP A 1 108 ? -9.839 -3.261 -8.660 1.00 69.94 108 ASP A N 1
ATOM 912 C CA . ASP A 1 108 ? -10.918 -2.485 -9.281 1.00 69.94 108 ASP A CA 1
ATOM 913 C C . ASP A 1 108 ? -10.463 -1.792 -10.591 1.00 69.94 108 ASP A C 1
ATOM 915 O O . ASP A 1 108 ? -11.308 -1.530 -11.451 1.00 69.94 108 ASP A O 1
ATOM 919 N N . ASP A 1 109 ? -9.150 -1.565 -10.761 1.00 54.66 109 ASP A N 1
ATOM 920 C CA . ASP A 1 109 ? -8.487 -1.133 -12.012 1.00 54.66 109 ASP A CA 1
ATOM 921 C C . ASP A 1 109 ? -8.159 -2.315 -12.973 1.00 54.66 109 ASP A C 1
ATOM 923 O O . ASP A 1 109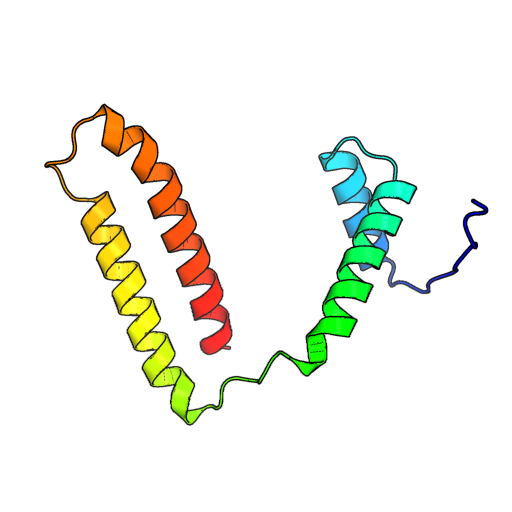 ? -8.235 -2.110 -14.209 1.00 54.66 109 ASP A O 1
#

pLDDT: mean 83.07, std 9.63, range [46.09, 94.38]

Foldseek 3Di:
DDDDDDDDDDDPVVLVVLVVVCVVVVHDSVVSVVVVVVVVVVCVVCVVVDDPDDLVCLVVVLVVLVVLLVVLVCVLPDDPDDPVVNVVSNVVSVVSNVVSVVVSVVSVD

Sequence (109 aa):
MAKKRKTYYLEEKTILKVKDFARKKEMSENEAFESAIHVYEKFHEEADRFIAVPKEHRTVLTEALDHMIYQSKQLFETSWLPQEEKQILEPVLSNRIELLNEIKKLFDD

Radius of gyration: 20.31 Å; chains: 1; bounding box: 52×32×46 Å